Protein AF-A0A9D0M744-F1 (afdb_monomer)

Structure (mmCIF, N/CA/C/O backbone):
data_AF-A0A9D0M744-F1
#
_entry.id   AF-A0A9D0M744-F1
#
loop_
_atom_site.group_PDB
_atom_site.id
_atom_site.type_symbol
_atom_site.label_atom_id
_atom_site.label_alt_id
_atom_site.label_comp_id
_atom_site.label_asym_id
_atom_site.label_entity_id
_atom_site.label_seq_id
_atom_site.pdbx_PDB_ins_code
_atom_site.Cartn_x
_atom_site.Cartn_y
_atom_site.Cartn_z
_atom_site.occupancy
_atom_site.B_iso_or_equiv
_atom_site.auth_seq_id
_atom_site.auth_comp_id
_atom_site.auth_asym_id
_atom_site.auth_atom_id
_atom_site.pdbx_PDB_model_num
ATOM 1 N N . MET A 1 1 ? 1.461 6.905 -9.628 1.00 48.59 1 MET A N 1
ATOM 2 C CA . MET A 1 1 ? 0.754 5.767 -10.259 1.00 48.59 1 MET A CA 1
ATOM 3 C C . MET A 1 1 ? -0.217 5.255 -9.212 1.00 48.59 1 MET A C 1
ATOM 5 O O . MET A 1 1 ? 0.199 5.193 -8.064 1.00 48.59 1 MET A O 1
ATOM 9 N N . LYS A 1 2 ? -1.494 5.030 -9.540 1.00 51.19 2 LYS A N 1
ATOM 10 C CA . LYS A 1 2 ? -2.474 4.516 -8.569 1.00 51.19 2 LYS A CA 1
ATOM 11 C C . LYS A 1 2 ? -2.643 3.028 -8.825 1.00 51.19 2 LYS A C 1
ATOM 13 O O . LYS A 1 2 ? -3.060 2.672 -9.924 1.00 51.19 2 LYS A O 1
ATOM 18 N N . GLU A 1 3 ? -2.298 2.199 -7.852 1.00 59.31 3 GLU A N 1
ATOM 19 C CA . GLU A 1 3 ? -2.450 0.748 -7.942 1.00 59.31 3 GLU A CA 1
ATOM 20 C C . GLU A 1 3 ? -3.401 0.279 -6.833 1.00 59.31 3 GLU A C 1
ATOM 22 O O . GLU A 1 3 ? -3.337 0.733 -5.685 1.00 59.3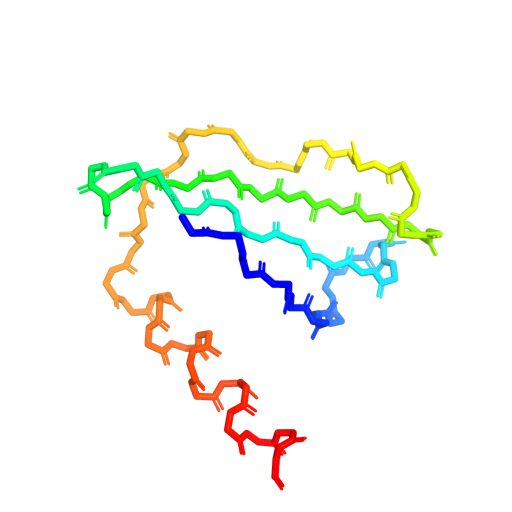1 3 GLU A O 1
ATOM 27 N N . PHE A 1 4 ? -4.351 -0.574 -7.208 1.00 55.19 4 PHE A N 1
ATOM 28 C CA . PHE A 1 4 ? -5.394 -1.089 -6.325 1.00 55.19 4 PHE A CA 1
ATOM 29 C C . PHE A 1 4 ? -5.060 -2.539 -5.996 1.00 55.19 4 PHE A C 1
ATOM 31 O O . PHE A 1 4 ? -4.797 -3.324 -6.905 1.00 55.19 4 PHE A O 1
ATOM 38 N N . PHE A 1 5 ? -5.068 -2.888 -4.712 1.00 59.97 5 PHE A N 1
ATOM 39 C CA . PHE A 1 5 ? -4.717 -4.225 -4.247 1.00 59.97 5 PHE A CA 1
ATOM 40 C C . PHE A 1 5 ? -5.847 -4.749 -3.366 1.00 59.97 5 PHE A C 1
ATOM 42 O O . PHE A 1 5 ? -6.240 -4.109 -2.394 1.00 59.97 5 PHE A O 1
ATOM 49 N N . VAL A 1 6 ? -6.367 -5.933 -3.674 1.00 51.75 6 VAL A N 1
ATOM 50 C CA . VAL A 1 6 ? -7.271 -6.623 -2.751 1.00 51.75 6 VAL A CA 1
ATOM 51 C C . VAL A 1 6 ? -6.388 -7.335 -1.730 1.00 51.75 6 VAL A C 1
ATOM 53 O O . VAL A 1 6 ? -5.737 -8.326 -2.044 1.00 51.75 6 VAL A O 1
ATOM 56 N N . LEU A 1 7 ? -6.289 -6.771 -0.530 1.00 54.62 7 LEU A N 1
ATOM 57 C CA . LEU A 1 7 ? -5.598 -7.379 0.604 1.00 54.62 7 LEU A CA 1
ATOM 58 C C . LEU A 1 7 ? -6.669 -7.820 1.600 1.00 54.62 7 LEU A C 1
ATOM 60 O O . LEU A 1 7 ? -7.452 -6.993 2.041 1.00 54.62 7 LEU A O 1
ATOM 64 N N . GLU A 1 8 ? -6.717 -9.087 1.998 1.00 53.22 8 GLU A N 1
ATOM 65 C CA . GLU A 1 8 ? -7.529 -9.485 3.156 1.00 53.22 8 GLU A CA 1
ATOM 66 C C . GLU A 1 8 ? -6.758 -9.132 4.439 1.00 53.22 8 GLU A C 1
ATOM 68 O O . GLU A 1 8 ? -6.097 -9.980 5.039 1.00 53.22 8 GLU A O 1
ATOM 73 N N . PHE A 1 9 ? -6.735 -7.850 4.824 1.00 50.47 9 PHE A N 1
ATOM 74 C CA . PHE A 1 9 ? -5.963 -7.407 5.991 1.00 50.47 9 PHE A CA 1
ATOM 75 C C . PHE A 1 9 ? -6.672 -6.341 6.833 1.00 50.47 9 PHE A C 1
ATOM 77 O O . PHE A 1 9 ? -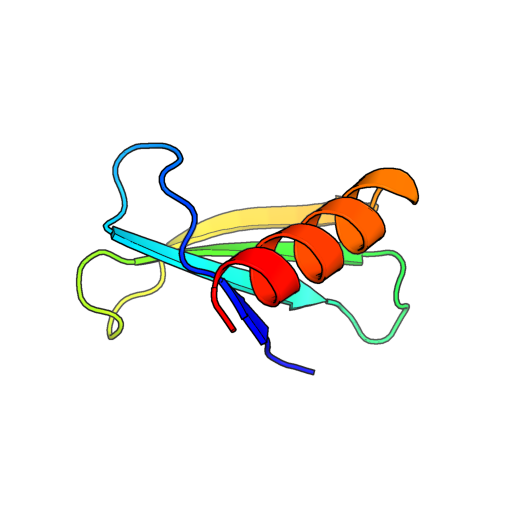6.410 -5.147 6.698 1.00 50.47 9 PHE A O 1
ATOM 84 N N . GLY A 1 10 ? -7.525 -6.755 7.770 1.00 60.22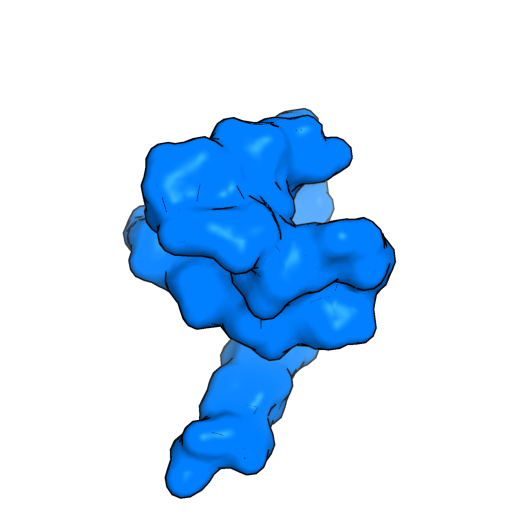 10 GLY A N 1
ATOM 85 C CA . GLY A 1 10 ? -8.235 -5.854 8.686 1.00 60.22 10 GLY A CA 1
ATOM 86 C C . GLY A 1 10 ? -9.728 -5.768 8.379 1.00 60.22 10 GLY A C 1
ATOM 87 O O . GLY A 1 10 ? -10.306 -6.724 7.880 1.00 60.22 10 GLY A O 1
ATOM 88 N N . SER A 1 11 ? -10.356 -4.646 8.733 1.00 75.06 11 SER A N 1
ATOM 89 C CA . SER A 1 11 ? -11.816 -4.491 8.678 1.00 75.06 11 SER A CA 1
ATOM 90 C C . SER A 1 11 ? -12.368 -4.070 7.313 1.00 75.06 11 SER A C 1
ATOM 92 O O . SER A 1 11 ? -13.585 -4.006 7.193 1.00 75.06 11 SER A O 1
ATOM 94 N N . PHE A 1 12 ? -11.512 -3.751 6.331 1.00 75.56 12 PHE A N 1
ATOM 95 C CA . PHE A 1 12 ? -11.940 -3.223 5.034 1.00 75.56 12 PHE A CA 1
ATOM 96 C C . PHE A 1 12 ? -11.958 -4.299 3.947 1.00 75.56 12 PHE A C 1
ATOM 98 O O . PHE A 1 12 ? -11.163 -5.236 3.965 1.00 75.56 12 PHE A O 1
ATOM 105 N N . SER A 1 13 ? -12.843 -4.134 2.967 1.00 74.75 13 SER A N 1
ATOM 106 C CA . SER A 1 13 ? -12.991 -5.080 1.846 1.00 74.75 13 SER A CA 1
ATOM 107 C C . SER A 1 13 ? -11.999 -4.840 0.694 1.00 74.75 13 SER A C 1
ATOM 109 O O . SER A 1 13 ? -11.718 -5.741 -0.096 1.00 74.75 13 SER A O 1
ATOM 111 N N . LEU A 1 14 ? -11.466 -3.622 0.570 1.00 76.69 14 LEU A N 1
ATOM 112 C CA . LEU A 1 14 ? -10.566 -3.186 -0.497 1.00 76.69 14 LEU A CA 1
ATOM 113 C C . LEU A 1 14 ? -9.459 -2.293 0.053 1.00 76.69 14 LEU A C 1
ATOM 115 O O . LEU A 1 14 ? -9.690 -1.462 0.932 1.00 76.69 14 LEU A O 1
ATOM 119 N N . TYR A 1 15 ? -8.270 -2.406 -0.539 1.00 78.94 15 TYR A N 1
ATOM 120 C CA . TYR A 1 15 ? -7.113 -1.604 -0.165 1.00 78.94 15 TYR A CA 1
ATOM 121 C C . TYR A 1 15 ? -6.522 -0.901 -1.394 1.00 78.94 15 TYR A C 1
ATOM 123 O O . TYR A 1 15 ? -6.544 -1.393 -2.525 1.00 78.94 15 TYR A O 1
ATOM 131 N N . ARG A 1 16 ? -6.003 0.308 -1.191 1.00 83.25 16 ARG A N 1
ATOM 132 C CA . ARG A 1 16 ? -5.313 1.081 -2.231 1.00 83.25 16 ARG A CA 1
ATOM 133 C C . ARG A 1 16 ? -3.992 1.568 -1.690 1.00 83.25 16 ARG A C 1
ATOM 135 O O . ARG A 1 16 ? -3.928 2.067 -0.567 1.00 83.25 16 ARG A O 1
ATOM 142 N N . ILE A 1 17 ? -2.958 1.458 -2.512 1.00 83.69 17 ILE A N 1
ATOM 143 C CA . ILE A 1 17 ? -1.624 1.941 -2.179 1.00 83.69 17 ILE A CA 1
ATOM 144 C C . ILE A 1 17 ? -1.261 3.013 -3.197 1.00 83.69 17 ILE A C 1
ATOM 146 O O . ILE A 1 17 ? -1.123 2.745 -4.390 1.00 83.69 17 ILE A O 1
ATOM 150 N N . ASP A 1 18 ? -1.116 4.243 -2.717 1.00 85.50 18 ASP A N 1
ATOM 151 C CA . ASP A 1 18 ? -0.675 5.368 -3.531 1.00 85.50 18 ASP A CA 1
ATOM 152 C C . ASP A 1 18 ? 0.823 5.579 -3.292 1.00 85.50 18 ASP A C 1
ATOM 154 O O . ASP A 1 18 ? 1.231 6.153 -2.283 1.00 85.50 18 ASP A O 1
ATOM 158 N N . ILE A 1 19 ? 1.657 5.106 -4.222 1.00 84.00 19 ILE A N 1
ATOM 159 C CA . ILE A 1 19 ? 3.107 5.338 -4.183 1.00 84.00 19 ILE A CA 1
ATOM 160 C C . ILE A 1 19 ? 3.391 6.758 -4.678 1.00 84.00 19 ILE A C 1
ATOM 162 O O . ILE A 1 19 ? 2.953 7.163 -5.765 1.00 84.00 19 ILE A O 1
ATOM 166 N N . HIS A 1 20 ? 4.131 7.517 -3.873 1.00 85.31 20 HIS A N 1
ATOM 167 C CA . HIS A 1 20 ? 4.471 8.909 -4.150 1.00 85.31 20 HIS A CA 1
ATOM 168 C C . HIS A 1 20 ? 5.478 9.021 -5.303 1.00 85.31 20 HIS A C 1
ATOM 170 O O . HIS A 1 20 ? 6.111 8.051 -5.723 1.00 85.31 20 HIS A O 1
ATOM 176 N N . ALA A 1 21 ? 5.631 10.231 -5.845 1.00 84.12 21 ALA A N 1
ATOM 177 C CA . ALA A 1 21 ? 6.532 10.482 -6.972 1.00 84.12 21 ALA A CA 1
ATOM 178 C C . ALA A 1 21 ? 8.009 10.191 -6.645 1.00 84.12 21 ALA A C 1
ATOM 180 O O . ALA A 1 21 ? 8.781 9.859 -7.544 1.00 84.12 21 ALA A O 1
ATOM 181 N N . ASP A 1 22 ? 8.379 10.280 -5.365 1.00 83.88 22 ASP A N 1
ATOM 182 C CA . ASP A 1 22 ? 9.713 9.962 -4.850 1.00 83.88 22 ASP A CA 1
ATOM 183 C C . ASP A 1 22 ? 10.039 8.456 -4.881 1.00 83.88 22 ASP A C 1
ATOM 185 O O . ASP A 1 22 ? 11.201 8.079 -4.746 1.00 83.88 22 ASP A O 1
ATOM 189 N N . LYS A 1 23 ? 9.027 7.598 -5.089 1.00 79.44 23 LYS A N 1
ATOM 190 C CA . LYS A 1 23 ? 9.103 6.128 -5.082 1.00 79.44 23 LYS A CA 1
ATOM 191 C C . LYS A 1 23 ? 9.645 5.515 -3.786 1.00 79.44 23 LYS A C 1
ATOM 193 O O . LYS A 1 23 ? 9.960 4.326 -3.768 1.00 79.44 23 LYS A O 1
ATOM 198 N N . ILE A 1 24 ? 9.743 6.300 -2.718 1.00 83.12 24 ILE A N 1
ATOM 199 C CA . ILE A 1 24 ? 10.214 5.855 -1.400 1.00 83.12 24 ILE A CA 1
ATOM 200 C C . ILE A 1 24 ? 9.177 6.100 -0.309 1.00 83.12 24 ILE A C 1
ATOM 202 O O . ILE A 1 24 ? 9.380 5.630 0.809 1.00 83.12 24 ILE A O 1
ATOM 206 N N . SER A 1 25 ? 8.078 6.782 -0.633 1.00 87.06 25 SER A N 1
ATOM 207 C CA . SER A 1 25 ? 6.957 7.036 0.268 1.00 87.06 25 SER A CA 1
ATOM 208 C C . SER A 1 25 ? 5.649 6.484 -0.305 1.00 87.06 25 SER A C 1
ATOM 210 O O . SER A 1 25 ? 5.461 6.419 -1.525 1.00 87.06 25 SER A O 1
ATOM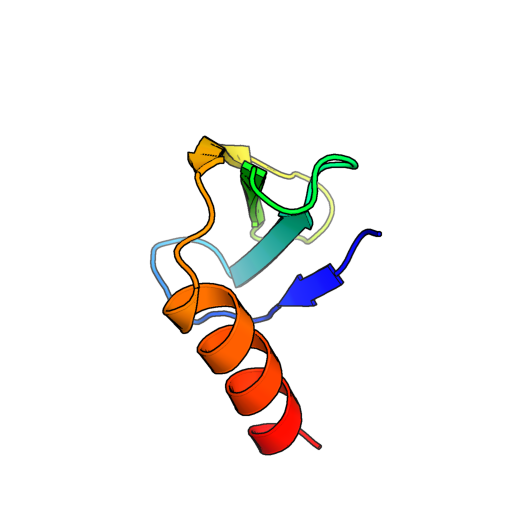 212 N N . PHE A 1 26 ? 4.735 6.073 0.572 1.00 87.31 26 PHE A N 1
ATOM 213 C CA . PHE A 1 26 ? 3.408 5.598 0.188 1.00 87.31 26 PHE A CA 1
ATOM 214 C C . PHE A 1 26 ? 2.318 6.037 1.167 1.00 87.31 26 PHE A C 1
ATOM 216 O O . PHE A 1 26 ? 2.567 6.229 2.362 1.00 87.31 26 PHE A O 1
ATOM 223 N N . ASP A 1 27 ? 1.097 6.127 0.643 1.00 88.50 27 ASP A N 1
ATOM 224 C CA . ASP 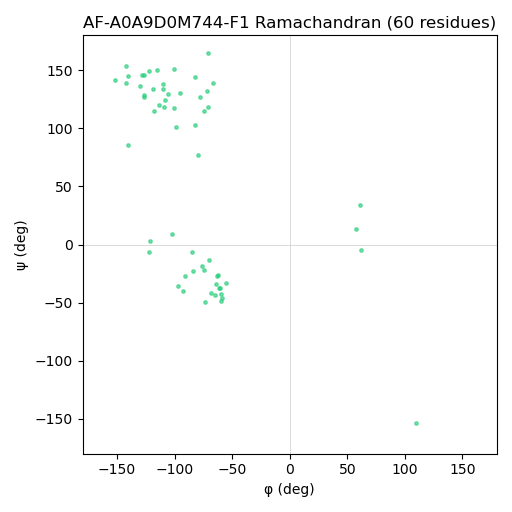A 1 27 ? -0.130 6.181 1.433 1.00 88.50 27 ASP A CA 1
ATOM 225 C C . ASP A 1 27 ? -0.912 4.872 1.265 1.00 88.50 27 ASP A C 1
ATOM 227 O O . ASP A 1 27 ? -1.028 4.347 0.153 1.00 88.50 27 ASP A O 1
ATOM 231 N N . LEU A 1 28 ? -1.461 4.354 2.363 1.00 86.62 28 LEU A N 1
ATOM 232 C CA . LEU A 1 28 ? -2.338 3.183 2.375 1.00 86.62 28 LEU A CA 1
ATOM 233 C C . LEU A 1 28 ? -3.757 3.622 2.718 1.00 86.62 28 LEU A C 1
ATOM 235 O O . LEU A 1 28 ? -3.966 4.345 3.694 1.0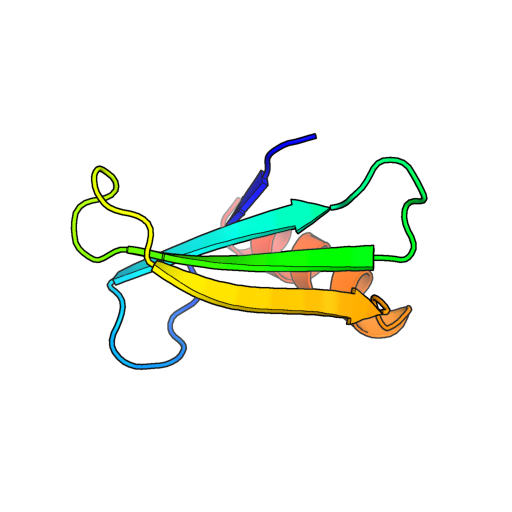0 86.62 28 LEU A O 1
ATOM 239 N N . TRP A 1 29 ? -4.723 3.127 1.955 1.00 88.12 29 TRP A N 1
ATOM 240 C CA . TRP A 1 29 ? -6.139 3.431 2.116 1.00 88.12 29 TRP A CA 1
ATOM 241 C C . TRP A 1 29 ? -6.961 2.149 2.183 1.00 88.12 29 TRP A C 1
ATOM 243 O O . TRP A 1 29 ? -6.633 1.180 1.497 1.00 88.12 29 TRP A O 1
ATOM 253 N N . GLY A 1 30 ? -8.034 2.169 2.970 1.00 87.88 30 GLY A N 1
ATOM 254 C CA . GLY A 1 30 ? -9.034 1.105 3.063 1.00 87.88 30 GLY A CA 1
ATOM 255 C C . GLY A 1 30 ? -10.396 1.582 2.566 1.00 87.88 30 GLY A C 1
ATOM 256 O O . GLY A 1 30 ? -10.705 2.772 2.647 1.00 87.88 30 GLY A O 1
ATOM 257 N N . SER A 1 31 ? -11.198 0.676 2.019 1.00 87.12 31 SER A N 1
ATOM 258 C CA . SER A 1 31 ? -12.570 0.948 1.589 1.00 87.12 31 SER A CA 1
ATOM 259 C C . SER A 1 31 ? -13.425 -0.312 1.670 1.00 87.12 31 SER A C 1
ATOM 261 O O . SER A 1 31 ? -12.963 -1.391 1.316 1.00 87.12 31 SER A O 1
ATOM 263 N N . ASP A 1 32 ? -14.680 -0.177 2.088 1.00 86.38 32 ASP A N 1
ATOM 264 C CA . ASP A 1 32 ? -15.655 -1.275 2.034 1.00 86.38 32 ASP A CA 1
ATOM 265 C C . ASP A 1 32 ? -16.456 -1.302 0.732 1.00 86.38 32 ASP A C 1
ATOM 267 O O . ASP A 1 32 ? -16.907 -2.358 0.298 1.00 86.38 32 ASP A O 1
ATOM 271 N N . ASP A 1 33 ? -16.621 -0.145 0.092 1.00 86.00 33 ASP A N 1
ATOM 272 C CA . ASP A 1 33 ? -17.531 0.054 -1.040 1.00 86.00 33 ASP A CA 1
ATOM 273 C C . ASP A 1 33 ? -16.832 0.552 -2.319 1.00 86.00 33 ASP A C 1
ATOM 275 O O . ASP A 1 33 ? -17.496 0.825 -3.316 1.00 86.00 33 ASP A O 1
ATOM 279 N N . ALA A 1 34 ? -15.502 0.692 -2.301 1.00 81.44 34 ALA A N 1
ATOM 280 C CA . ALA A 1 34 ? -14.664 1.322 -3.332 1.00 81.44 34 ALA A CA 1
ATOM 281 C C . ALA A 1 34 ? -14.939 2.820 -3.598 1.00 81.44 34 ALA A C 1
ATOM 283 O O . ALA A 1 34 ? -14.212 3.450 -4.377 1.00 81.44 34 ALA A O 1
ATOM 284 N N . LEU A 1 35 ? -15.954 3.410 -2.963 1.00 83.19 35 LEU A N 1
ATOM 285 C CA . LEU A 1 35 ? -16.389 4.795 -3.157 1.00 83.19 35 LEU A CA 1
ATOM 286 C C . LEU A 1 35 ? -15.801 5.712 -2.084 1.00 83.19 35 LEU A C 1
ATOM 288 O O . LEU A 1 35 ? -15.445 6.859 -2.373 1.00 83.19 35 LEU A O 1
ATOM 292 N N . ARG A 1 36 ? -15.675 5.211 -0.852 1.00 87.31 36 ARG A N 1
ATOM 293 C CA . ARG A 1 36 ? -15.125 5.941 0.293 1.00 87.31 36 ARG A CA 1
ATOM 294 C C . ARG A 1 36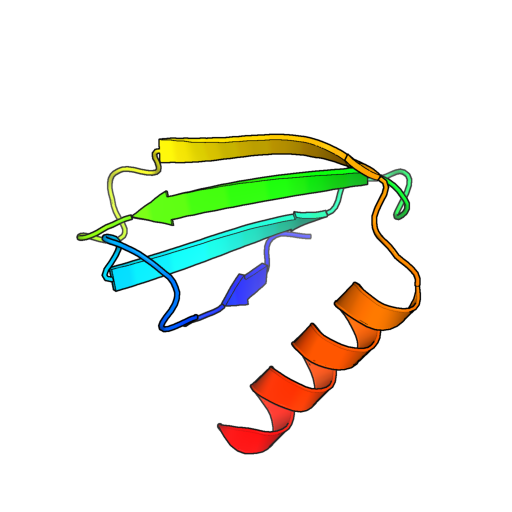 ? -13.813 5.319 0.727 1.00 87.31 36 ARG A C 1
ATOM 296 O O . ARG A 1 36 ? -13.767 4.153 1.096 1.00 87.31 36 ARG A O 1
ATOM 303 N N . TRP A 1 37 ? -12.754 6.118 0.678 1.00 88.50 37 TRP A N 1
ATOM 304 C CA . TRP A 1 37 ? -11.405 5.694 1.027 1.00 88.50 37 TRP A CA 1
ATOM 305 C C . TRP A 1 37 ? -10.980 6.334 2.342 1.00 88.50 37 TRP A C 1
ATOM 307 O O . TRP A 1 37 ? -10.866 7.559 2.423 1.00 88.50 37 TRP A O 1
ATOM 317 N N . GLU A 1 38 ? -10.711 5.506 3.343 1.00 90.38 38 GLU A N 1
ATOM 318 C CA . GLU A 1 38 ? -10.182 5.938 4.630 1.00 90.38 38 GLU A CA 1
ATOM 319 C C . GLU A 1 38 ? -8.655 5.799 4.658 1.00 90.38 38 GLU A C 1
ATOM 321 O O . GLU A 1 38 ? -8.129 4.749 4.280 1.00 90.38 38 GLU A O 1
ATOM 326 N N . PRO A 1 39 ? -7.913 6.844 5.069 1.00 89.25 39 PRO A N 1
ATOM 327 C CA . PRO A 1 39 ? -6.462 6.771 5.175 1.00 89.25 39 PRO A CA 1
ATOM 328 C C . PRO A 1 39 ? -6.065 5.880 6.354 1.00 89.25 39 PRO A C 1
ATOM 330 O O . PRO A 1 39 ? -6.355 6.196 7.506 1.0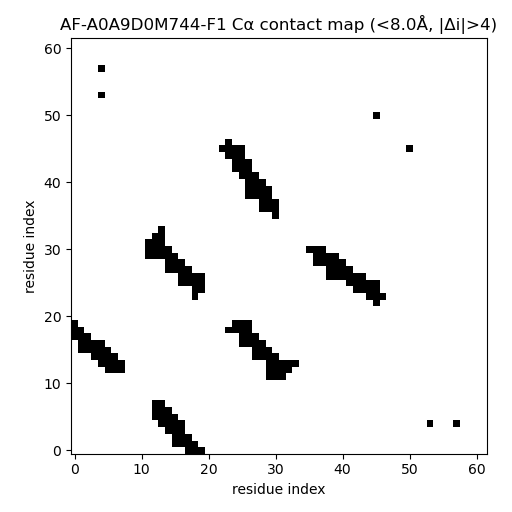0 89.25 39 PRO A O 1
ATOM 333 N N . LEU A 1 40 ? -5.354 4.793 6.066 1.00 85.81 40 LEU A N 1
ATOM 334 C CA . LEU A 1 40 ? -4.829 3.862 7.068 1.00 85.81 40 LEU A CA 1
ATOM 335 C C . LEU A 1 40 ? -3.404 4.231 7.475 1.00 85.81 40 LEU A C 1
ATOM 337 O O . LEU A 1 40 ? -3.053 4.167 8.650 1.00 85.81 40 LEU A O 1
ATOM 341 N N . LEU A 1 41 ? -2.583 4.638 6.503 1.00 83.94 41 LEU A N 1
ATOM 342 C CA . LEU A 1 41 ? -1.224 5.128 6.721 1.00 83.94 41 LEU A CA 1
ATOM 343 C C . LEU A 1 41 ? -0.943 6.281 5.765 1.00 83.94 41 LEU A C 1
ATOM 345 O O . LEU A 1 41 ? -1.305 6.214 4.591 1.00 83.94 41 LEU A O 1
ATOM 349 N N . ARG A 1 42 ? -0.268 7.320 6.264 1.00 83.56 42 ARG A N 1
ATOM 350 C CA . ARG A 1 42 ? 0.078 8.501 5.474 1.00 83.56 42 ARG A CA 1
ATOM 351 C C . ARG A 1 42 ? 1.571 8.796 5.540 1.00 83.56 42 ARG A C 1
ATOM 353 O O . ARG A 1 42 ? 2.126 8.876 6.638 1.00 83.56 42 ARG A O 1
ATOM 360 N N . GLY A 1 43 ? 2.190 8.968 4.373 1.00 82.19 43 GLY A N 1
ATOM 361 C CA . GLY A 1 43 ? 3.590 9.369 4.220 1.00 82.19 43 GLY A CA 1
ATOM 362 C C . GLY A 1 43 ? 4.593 8.387 4.823 1.00 82.19 43 GLY A C 1
ATOM 363 O O . GLY A 1 43 ? 5.606 8.814 5.371 1.00 82.19 43 GLY A O 1
ATOM 364 N N . GLN A 1 44 ? 4.301 7.086 4.788 1.00 83.75 44 GLN A N 1
ATOM 365 C CA . GLN A 1 44 ? 5.213 6.075 5.326 1.00 83.75 44 GLN A CA 1
ATOM 366 C C . GLN A 1 44 ? 6.301 5.735 4.313 1.00 83.75 44 GLN A C 1
ATOM 368 O O . GLN A 1 44 ? 6.039 5.682 3.112 1.00 83.75 44 GLN A O 1
ATOM 373 N N . SER A 1 45 ? 7.519 5.475 4.796 1.00 84.94 45 SER A N 1
ATOM 374 C CA . SER A 1 45 ? 8.602 5.031 3.921 1.00 84.94 45 SER A CA 1
ATOM 375 C C . SER A 1 45 ? 8.359 3.596 3.468 1.00 84.94 45 SER A C 1
ATOM 377 O O . SER A 1 45 ? 8.051 2.725 4.279 1.00 84.94 45 SER A O 1
ATOM 379 N N . VAL A 1 46 ? 8.502 3.359 2.168 1.00 81.81 46 VAL A N 1
ATOM 380 C CA . VAL A 1 46 ? 8.313 2.070 1.513 1.00 81.81 46 VAL A CA 1
ATOM 381 C C . VAL A 1 46 ? 9.503 1.152 1.815 1.00 81.81 46 VAL A C 1
ATOM 383 O O . VAL A 1 46 ? 10.610 1.405 1.331 1.00 81.81 46 VAL A O 1
ATOM 386 N N . PRO A 1 47 ? 9.313 0.031 2.534 1.00 81.12 47 PRO A N 1
ATOM 387 C CA . PRO A 1 47 ? 10.376 -0.950 2.687 1.00 81.12 47 PRO A CA 1
ATOM 388 C C . PRO A 1 47 ? 10.685 -1.616 1.332 1.00 81.12 47 PRO A C 1
ATOM 390 O O . PRO A 1 47 ? 9.753 -2.017 0.630 1.00 81.12 47 PRO A O 1
ATOM 393 N N . PRO A 1 48 ? 11.959 -1.856 0.967 1.00 74.00 48 PRO A N 1
ATOM 394 C CA . PRO A 1 48 ? 12.308 -2.491 -0.311 1.00 74.00 48 PRO A CA 1
ATOM 395 C C . PRO A 1 48 ? 11.636 -3.859 -0.532 1.00 74.00 48 PRO A C 1
ATOM 397 O O . PRO A 1 48 ? 11.289 -4.229 -1.652 1.00 74.00 48 PRO A O 1
ATOM 400 N N . GLY A 1 49 ? 11.416 -4.618 0.548 1.00 78.38 49 GLY A N 1
ATOM 401 C CA . GLY A 1 49 ? 10.745 -5.919 0.501 1.00 78.38 49 GLY A CA 1
ATOM 402 C C . GLY A 1 49 ? 9.221 -5.850 0.344 1.00 78.38 49 GLY A C 1
ATOM 403 O O . GLY A 1 49 ? 8.624 -6.849 -0.059 1.00 78.38 49 GLY A O 1
ATOM 404 N N . PHE A 1 50 ? 8.606 -4.702 0.642 1.00 77.75 50 PHE A N 1
ATOM 405 C CA . PHE A 1 50 ? 7.154 -4.509 0.620 1.00 77.75 50 PHE A CA 1
ATOM 406 C C . PHE A 1 50 ? 6.622 -4.441 -0.812 1.00 77.75 50 PHE A C 1
ATOM 408 O O . PHE A 1 50 ? 5.739 -5.209 -1.176 1.00 77.75 50 PHE A O 1
ATOM 415 N N . VAL A 1 51 ? 7.237 -3.615 -1.664 1.00 71.25 51 VAL A N 1
ATOM 416 C CA . VAL A 1 51 ? 6.865 -3.504 -3.088 1.00 71.25 51 VAL A CA 1
ATOM 417 C C . VAL A 1 51 ? 7.027 -4.842 -3.798 1.00 71.25 51 VAL A C 1
ATOM 419 O O . VAL A 1 51 ? 6.144 -5.267 -4.535 1.00 71.25 51 VAL A O 1
ATOM 422 N N . ARG A 1 52 ? 8.121 -5.560 -3.518 1.00 70.06 52 ARG A N 1
ATOM 423 C CA . ARG A 1 52 ? 8.348 -6.901 -4.071 1.00 70.06 52 ARG A CA 1
ATOM 424 C C . ARG A 1 52 ? 7.254 -7.890 -3.659 1.00 70.06 52 ARG A C 1
ATOM 426 O O . ARG A 1 52 ? 6.884 -8.743 -4.458 1.00 70.06 52 ARG A O 1
ATOM 433 N N . HIS A 1 53 ? 6.755 -7.792 -2.425 1.00 74.38 53 HIS A N 1
ATOM 434 C CA . HIS A 1 53 ? 5.631 -8.610 -1.976 1.00 74.38 53 HIS A CA 1
ATOM 435 C C . HIS A 1 53 ? 4.333 -8.234 -2.683 1.00 74.38 53 HIS A C 1
ATOM 437 O O . HIS A 1 53 ? 3.627 -9.143 -3.099 1.00 74.38 53 HIS A O 1
ATOM 443 N N . LEU A 1 54 ? 4.050 -6.943 -2.874 1.00 69.88 54 LEU A N 1
ATOM 444 C CA . LEU A 1 54 ? 2.858 -6.487 -3.597 1.00 69.88 54 LEU A CA 1
ATOM 445 C C . LEU A 1 54 ? 2.818 -7.011 -5.033 1.00 69.88 54 LEU A C 1
ATOM 447 O O . LEU A 1 54 ? 1.817 -7.600 -5.430 1.00 69.88 54 LEU A O 1
ATOM 451 N N . TYR A 1 55 ? 3.919 -6.878 -5.781 1.00 65.88 55 TYR A N 1
ATOM 452 C CA . TYR A 1 55 ? 4.001 -7.411 -7.146 1.00 65.88 55 TYR A CA 1
ATOM 453 C C . TYR A 1 55 ? 3.776 -8.922 -7.185 1.00 65.88 55 TYR A C 1
ATOM 455 O O . TYR A 1 55 ? 2.970 -9.406 -7.974 1.00 65.88 55 TYR A O 1
ATOM 463 N N . LYS A 1 56 ? 4.431 -9.662 -6.284 1.00 65.94 56 LYS A N 1
ATOM 464 C CA . LYS A 1 56 ? 4.265 -11.115 -6.197 1.00 65.94 56 LYS A CA 1
ATOM 465 C C . LYS A 1 56 ? 2.839 -11.514 -5.804 1.00 65.94 56 LYS A C 1
ATOM 467 O O . LYS A 1 56 ? 2.356 -12.546 -6.250 1.00 65.94 56 LYS A O 1
ATOM 472 N N . TYR A 1 57 ? 2.174 -10.723 -4.962 1.00 62.28 57 TYR A N 1
ATOM 473 C CA . TYR A 1 57 ? 0.781 -10.960 -4.591 1.00 62.28 57 TYR A CA 1
ATOM 474 C C . TYR A 1 57 ? -0.127 -10.799 -5.813 1.00 62.28 57 TYR A C 1
ATOM 476 O O . TYR A 1 57 ? -0.939 -11.677 -6.059 1.00 62.28 57 TYR A O 1
ATOM 484 N N . CYS A 1 58 ? 0.072 -9.765 -6.639 1.00 54.62 58 CYS A N 1
ATOM 485 C CA . CYS A 1 58 ? -0.677 -9.591 -7.888 1.00 54.62 58 CYS A CA 1
ATOM 486 C C . CYS A 1 58 ? -0.471 -10.730 -8.894 1.00 54.62 58 CYS A C 1
ATOM 488 O O . CYS A 1 58 ? -1.435 -11.132 -9.534 1.00 54.62 58 CYS A O 1
ATOM 490 N N . GLU A 1 59 ? 0.745 -11.275 -9.004 1.00 55.19 59 GLU A N 1
ATOM 491 C CA . GLU A 1 59 ? 1.029 -12.416 -9.892 1.00 55.19 59 GLU A CA 1
ATOM 492 C C . GLU A 1 59 ? 0.266 -13.691 -9.500 1.00 55.19 59 GLU A C 1
ATOM 494 O O . GLU A 1 59 ? -0.003 -14.524 -10.357 1.00 55.19 59 GLU A O 1
ATOM 499 N N . ILE A 1 60 ? -0.092 -13.859 -8.222 1.00 54.19 60 ILE A N 1
ATOM 500 C CA . ILE A 1 60 ? -0.833 -15.039 -7.743 1.00 54.19 60 ILE A CA 1
ATOM 501 C C . ILE A 1 60 ? -2.314 -14.993 -8.165 1.00 54.19 60 ILE A C 1
ATOM 503 O O . ILE A 1 60 ? -2.959 -16.039 -8.225 1.00 54.19 60 ILE A O 1
ATOM 507 N N . PHE A 1 61 ? -2.856 -13.809 -8.470 1.00 47.03 61 PHE A N 1
ATOM 508 C CA . PHE A 1 61 ? -4.256 -13.629 -8.886 1.00 47.03 61 PHE A CA 1
ATOM 509 C C . PHE A 1 61 ? -4.430 -13.436 -10.405 1.00 47.03 61 PHE A C 1
ATOM 511 O O . PHE A 1 61 ? -5.538 -13.129 -10.851 1.00 47.03 61 PHE A O 1
ATOM 518 N N . THR A 1 62 ? -3.364 -13.633 -11.189 1.00 43.84 62 THR A N 1
ATOM 519 C CA . THR A 1 62 ? -3.375 -13.758 -12.662 1.00 43.84 62 THR A CA 1
ATOM 520 C C . THR A 1 62 ? -3.122 -15.189 -13.093 1.00 43.84 62 THR A C 1
ATOM 522 O O . THR A 1 62 ? -3.813 -15.637 -14.034 1.00 43.84 62 THR A O 1
#

Sequence (62 aa):
MKEFFVLEFGSFSLYRIDIHADKISFDLWGSDDALRWEPLLRGQSVPPGFVRHLYKYCEIFT

Secondary structu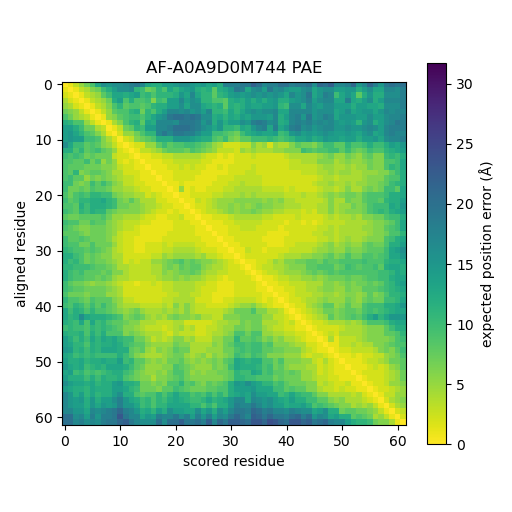re (DSSP, 8-state):
-EEEE----SS-SEEEEEE-TTSSEEEEEEESSSS--EEEEEEEE--HHHHHHHHHHHHHT-

Foldseek 3Di:
DKDWDQDPDPDARTKTWAQDPVNQFIWIWGHNPVPDTDTPDHGDGDDPVNVVVRVVNVVVVD

pLDDT: mean 74.43, std 13.49, range [43.84, 90.38]

Radius of gyration: 11.49 Å; Cα contacts (8 Å, |Δi|>4): 97; chains: 1; bounding box: 30×26×21 Å

Solvent-accessible surface area (backbone atoms only — not comparable to full-atom values): 3741 Å² total; per-residue (Å²): 106,85,49,80,44,84,48,99,73,78,96,40,67,32,31,36,44,42,47,41,96,82,73,44,33,30,32,35,31,34,15,76,75,84,78,56,75,45,81,75,42,75,76,40,73,57,54,81,67,51,60,56,46,52,55,55,53,55,60,76,78,108

Mean predicted aligned error: 7.54 Å